Protein AF-A0A6B3CTT7-F1 (afdb_monomer_lite)

Secondary structure (DSSP, 8-state):
-----------PPPPTT-EEEE----SSGGGHHHHHHHHHHHHHHS-TT-EEEEGGG-HHHHHHHH-HHHHHHHIIIIIGGG-

Foldseek 3Di:
DDDPPPPPPPPDDFDFQAAWFAFDDDDDPVCVVVRVVRSVLSRVVTDRRYDYGYCVVVVLSSCCVVPVVVSVVCCCPPVVVVD

Radius of gyration: 16.82 Å; chains: 1; bounding box: 48×43×34 Å

pLDDT: mean 82.92, std 11.67, range [49.59, 96.5]

Sequence (83 aa):
PTDPGPTGAQPHAPVPGLRIGVGIPVDGLACVGDARRLADTALEICPASGGAVRLADQLPAALVVSSPELGSTLAERVLGPLL

Structure (mmCIF, N/CA/C/O backbone):
data_AF-A0A6B3CTT7-F1
#
_entry.id   AF-A0A6B3CTT7-F1
#
loop_
_atom_site.group_PDB
_atom_site.id
_atom_site.type_symbol
_atom_site.label_atom_id
_atom_site.label_alt_id
_atom_site.label_comp_id
_atom_site.label_asym_id
_atom_site.label_entity_id
_atom_site.label_seq_id
_atom_site.pdbx_PDB_ins_code
_atom_site.Cartn_x
_atom_site.Cartn_y
_atom_site.Cartn_z
_atom_site.occupancy
_atom_site.B_iso_or_equiv
_atom_site.auth_seq_id
_atom_site.auth_comp_id
_atom_site.auth_asym_id
_atom_site.auth_atom_id
_atom_site.pdbx_PDB_model_num
ATOM 1 N N . PRO A 1 1 ? 23.297 -32.226 -14.060 1.00 56.56 1 PRO A N 1
ATOM 2 C CA . PRO A 1 1 ? 23.242 -30.840 -13.536 1.00 56.56 1 PRO A CA 1
ATOM 3 C C . PRO A 1 1 ? 21.860 -30.589 -12.925 1.00 56.56 1 PRO A C 1
ATOM 5 O O . PRO A 1 1 ? 20.877 -30.502 -13.649 1.00 56.56 1 PRO A O 1
ATOM 8 N N . THR A 1 2 ? 21.784 -30.643 -11.598 1.00 62.72 2 THR A N 1
ATOM 9 C CA . THR A 1 2 ? 20.539 -30.587 -10.822 1.00 62.72 2 THR A CA 1
ATOM 10 C C . THR A 1 2 ? 19.984 -29.163 -10.814 1.00 62.72 2 THR A C 1
ATOM 12 O O . THR A 1 2 ? 20.703 -28.232 -10.463 1.00 62.72 2 THR A O 1
ATOM 15 N N . ASP A 1 3 ? 18.728 -29.014 -11.223 1.00 62.38 3 ASP A N 1
ATOM 16 C CA . ASP A 1 3 ? 17.944 -27.779 -11.147 1.00 62.38 3 ASP A CA 1
ATOM 17 C C . ASP A 1 3 ? 17.750 -27.373 -9.670 1.00 62.38 3 ASP A C 1
ATOM 19 O O . ASP A 1 3 ? 17.285 -28.208 -8.882 1.00 62.38 3 ASP A O 1
ATOM 23 N N . PRO A 1 4 ? 18.139 -26.159 -9.229 1.00 65.06 4 PRO A N 1
ATOM 24 C CA . PRO A 1 4 ? 17.790 -25.696 -7.897 1.00 65.06 4 PRO A CA 1
ATOM 25 C C . PRO A 1 4 ? 16.283 -25.413 -7.876 1.00 65.06 4 PRO A C 1
ATOM 27 O O . PRO A 1 4 ? 15.821 -24.391 -8.376 1.00 65.06 4 PRO A O 1
ATOM 30 N N . GLY A 1 5 ? 15.517 -26.341 -7.295 1.00 55.88 5 GLY A N 1
ATOM 31 C CA . GLY A 1 5 ? 14.085 -26.167 -7.051 1.00 55.88 5 GLY A CA 1
ATOM 32 C C . GLY A 1 5 ? 13.776 -24.841 -6.340 1.00 55.88 5 GLY A C 1
ATOM 33 O O . GLY A 1 5 ? 14.663 -24.258 -5.710 1.00 55.88 5 GLY A O 1
ATOM 34 N N . PRO A 1 6 ? 12.528 -24.343 -6.430 1.00 59.94 6 PRO A N 1
ATOM 35 C CA . PRO A 1 6 ? 12.168 -23.022 -5.936 1.00 59.94 6 PRO A CA 1
ATOM 36 C C . PRO A 1 6 ? 12.554 -22.914 -4.463 1.00 59.94 6 PRO A C 1
ATOM 38 O O . PRO A 1 6 ? 12.036 -23.657 -3.628 1.00 59.94 6 PRO A O 1
ATOM 41 N N . THR A 1 7 ? 13.483 -22.006 -4.154 1.00 61.06 7 THR A N 1
ATOM 42 C CA . THR A 1 7 ? 13.868 -21.658 -2.785 1.00 61.06 7 THR A CA 1
ATOM 43 C C . THR A 1 7 ? 12.629 -21.118 -2.085 1.00 61.06 7 THR A C 1
ATOM 45 O O . THR A 1 7 ? 12.342 -19.923 -2.123 1.00 61.06 7 THR A O 1
ATOM 48 N N . GLY A 1 8 ? 11.847 -22.016 -1.487 1.00 49.59 8 GLY A N 1
ATOM 49 C CA . GLY A 1 8 ? 10.752 -21.659 -0.609 1.00 49.59 8 GLY A CA 1
ATOM 50 C C . GLY A 1 8 ? 11.355 -20.844 0.520 1.00 49.59 8 GLY A C 1
ATOM 51 O O . GLY A 1 8 ? 12.149 -21.378 1.299 1.00 49.59 8 GLY A O 1
ATOM 52 N N . ALA A 1 9 ? 11.037 -19.547 0.553 1.00 59.69 9 ALA A N 1
ATOM 53 C CA . ALA A 1 9 ? 11.428 -18.655 1.630 1.00 59.69 9 ALA A CA 1
ATOM 54 C C .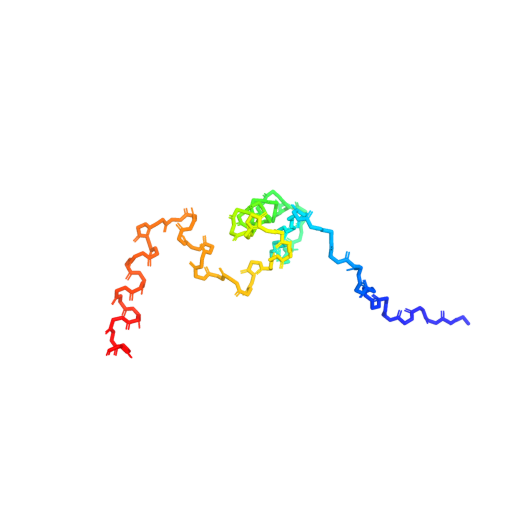 ALA A 1 9 ? 11.063 -19.342 2.948 1.00 59.69 9 ALA A C 1
ATOM 56 O O . ALA A 1 9 ? 9.889 -19.581 3.232 1.00 59.69 9 ALA A O 1
ATOM 57 N N . GLN A 1 10 ? 12.082 -19.761 3.696 1.00 56.34 10 GLN A N 1
ATOM 58 C CA . GLN A 1 10 ? 11.869 -20.429 4.968 1.00 56.34 10 GLN A CA 1
ATOM 59 C C . GLN A 1 10 ? 11.183 -19.416 5.890 1.00 56.34 10 GLN A C 1
ATOM 61 O O . GLN A 1 10 ? 11.640 -18.272 5.951 1.00 56.34 10 GLN A O 1
ATOM 66 N N . PRO A 1 11 ? 10.092 -19.780 6.585 1.00 56.72 11 PRO A N 1
ATOM 67 C CA . PRO A 1 11 ? 9.481 -18.892 7.559 1.00 56.72 11 PRO A CA 1
ATOM 68 C C . PRO A 1 11 ? 10.503 -18.586 8.657 1.00 56.72 11 PRO A C 1
ATOM 70 O O . PRO A 1 11 ? 10.764 -19.402 9.540 1.00 56.72 11 PRO A O 1
ATOM 73 N N . HIS A 1 12 ? 11.137 -17.420 8.573 1.00 62.50 12 HIS A N 1
ATOM 74 C CA . HIS A 1 12 ? 11.980 -16.916 9.644 1.00 62.50 12 HIS A CA 1
ATOM 75 C C . HIS A 1 12 ? 11.080 -16.607 10.841 1.00 62.50 12 HIS A C 1
ATOM 77 O O . HIS A 1 12 ? 9.990 -16.057 10.672 1.00 62.50 12 HIS A O 1
ATOM 83 N N . ALA A 1 13 ? 11.523 -16.974 12.046 1.00 68.62 13 ALA A N 1
ATOM 84 C CA . ALA A 1 13 ? 10.787 -16.646 13.258 1.00 68.62 13 ALA A CA 1
ATOM 85 C C . ALA A 1 13 ? 10.539 -15.124 13.299 1.00 68.62 13 ALA A C 1
ATOM 87 O O . ALA A 1 13 ? 11.492 -14.359 13.107 1.00 68.62 13 ALA A O 1
ATOM 88 N N . PRO A 1 14 ? 9.288 -14.671 13.498 1.00 71.00 14 PRO A N 1
ATOM 89 C CA . PRO A 1 14 ? 8.978 -13.251 13.502 1.00 71.00 14 PRO A CA 1
ATOM 90 C C . PRO A 1 14 ? 9.747 -12.569 14.632 1.00 71.00 14 PRO A C 1
ATOM 92 O O . PRO A 1 14 ? 9.646 -12.955 15.796 1.00 71.00 14 PRO A O 1
ATOM 95 N N . VAL A 1 15 ? 10.533 -11.555 14.277 1.00 81.94 15 VAL A N 1
ATOM 96 C CA . VAL A 1 15 ? 11.233 -10.714 15.247 1.00 81.94 15 VAL A CA 1
ATOM 97 C C . VAL A 1 15 ? 10.227 -9.686 15.776 1.00 81.94 15 VAL A C 1
ATOM 99 O O . VAL A 1 15 ? 9.683 -8.923 14.973 1.00 81.94 15 VAL A O 1
ATOM 102 N N . PRO A 1 16 ? 9.944 -9.641 17.092 1.00 84.12 16 PRO A N 1
ATOM 103 C CA . PRO A 1 16 ? 8.995 -8.681 17.651 1.00 84.12 16 PRO A CA 1
ATOM 104 C C . PRO A 1 16 ? 9.373 -7.239 17.293 1.00 84.12 16 PRO A C 1
ATOM 106 O O . PRO A 1 16 ? 10.530 -6.844 17.430 1.00 84.12 16 PRO A O 1
ATOM 109 N N . GLY A 1 17 ? 8.403 -6.456 16.817 1.00 86.56 17 GLY A N 1
ATOM 110 C CA . GLY A 1 17 ? 8.619 -5.066 16.403 1.00 86.56 17 GLY A CA 1
ATOM 111 C C . GLY A 1 17 ? 9.320 -4.875 15.050 1.00 86.56 17 GLY A C 1
ATOM 112 O O . GLY A 1 17 ? 9.401 -3.740 14.578 1.00 86.56 17 GLY A O 1
ATOM 113 N N . LEU A 1 18 ? 9.787 -5.940 14.382 1.00 90.94 18 LEU A N 1
ATOM 114 C CA . LEU A 1 18 ? 10.302 -5.840 13.013 1.00 90.94 18 LEU A CA 1
ATOM 115 C C . LEU A 1 18 ? 9.141 -5.630 12.040 1.00 90.94 18 LEU A C 1
ATOM 117 O O . LEU A 1 18 ? 8.213 -6.434 11.997 1.00 90.94 18 LEU A O 1
ATOM 121 N N . ARG A 1 19 ? 9.211 -4.565 11.240 1.00 93.31 19 ARG A N 1
ATOM 122 C CA . ARG A 1 19 ? 8.185 -4.197 10.258 1.00 93.31 19 ARG A CA 1
ATOM 123 C C . ARG A 1 19 ? 8.752 -4.262 8.850 1.00 93.31 19 ARG A C 1
ATOM 125 O O . ARG A 1 19 ? 9.831 -3.728 8.594 1.00 93.31 19 ARG A O 1
ATOM 132 N N . ILE A 1 20 ? 8.019 -4.907 7.951 1.00 93.50 20 ILE A N 1
ATOM 133 C CA . ILE A 1 20 ? 8.421 -5.112 6.560 1.00 93.50 20 ILE A CA 1
ATOM 134 C C . ILE A 1 20 ? 7.262 -4.698 5.650 1.00 93.50 20 ILE A C 1
ATOM 136 O O . ILE A 1 20 ? 6.183 -5.284 5.705 1.00 93.50 20 ILE A O 1
ATOM 140 N N . GLY A 1 21 ? 7.495 -3.703 4.795 1.00 92.62 21 GLY A N 1
ATOM 141 C CA . GLY A 1 21 ? 6.590 -3.326 3.712 1.00 92.62 21 GLY A CA 1
ATOM 142 C C . GLY A 1 21 ? 7.042 -3.944 2.392 1.00 92.62 21 GLY A C 1
ATOM 143 O O . GLY A 1 21 ? 8.201 -3.804 2.002 1.00 92.62 21 GLY A O 1
ATOM 144 N N . VAL A 1 22 ? 6.139 -4.637 1.703 1.00 93.62 22 VAL A N 1
ATOM 145 C CA . VAL A 1 22 ? 6.392 -5.261 0.401 1.00 93.62 22 VAL A CA 1
ATOM 146 C C . VAL A 1 22 ? 5.523 -4.570 -0.647 1.00 93.62 22 VAL A C 1
ATOM 148 O O . VAL A 1 22 ? 4.296 -4.668 -0.609 1.00 93.62 22 VAL A O 1
ATOM 151 N N . GLY A 1 23 ? 6.169 -3.858 -1.573 1.00 90.38 23 GLY A N 1
ATOM 152 C CA . GLY A 1 23 ? 5.518 -3.187 -2.701 1.00 90.38 23 GLY A CA 1
ATOM 153 C C . GLY A 1 23 ? 4.998 -4.156 -3.771 1.00 90.38 23 GLY A C 1
ATOM 154 O O . GLY A 1 23 ? 5.006 -5.376 -3.604 1.00 90.38 23 GLY A O 1
ATOM 155 N N . ILE A 1 24 ? 4.534 -3.601 -4.890 1.00 88.94 24 ILE A N 1
ATOM 156 C CA . ILE A 1 24 ? 4.001 -4.360 -6.032 1.00 88.94 24 ILE A CA 1
ATOM 157 C C . ILE A 1 24 ? 5.141 -4.628 -7.034 1.00 88.94 24 ILE A C 1
ATOM 159 O O . ILE A 1 24 ? 6.032 -3.783 -7.159 1.00 88.94 24 ILE A O 1
ATOM 163 N N . PRO A 1 25 ? 5.150 -5.776 -7.741 1.00 91.31 25 PRO A N 1
ATOM 164 C CA . PRO A 1 25 ? 6.066 -5.995 -8.857 1.00 91.31 25 PRO A CA 1
ATOM 165 C C . PRO A 1 25 ? 5.975 -4.870 -9.894 1.00 91.31 25 PRO A C 1
ATOM 167 O O . PRO A 1 25 ? 4.882 -4.399 -10.201 1.00 91.31 25 PRO A O 1
ATOM 170 N N . VAL A 1 26 ? 7.119 -4.459 -10.439 1.00 93.00 26 VAL A N 1
ATOM 171 C CA . VAL A 1 26 ? 7.192 -3.453 -11.505 1.00 93.00 26 VAL A CA 1
ATOM 172 C C . VAL A 1 26 ? 8.023 -3.961 -12.669 1.00 93.00 26 VAL A C 1
ATOM 174 O O . VAL A 1 26 ? 8.986 -4.707 -12.479 1.00 93.00 26 VAL A O 1
ATOM 177 N N . ASP A 1 27 ? 7.673 -3.498 -13.863 1.00 94.19 27 ASP A N 1
ATOM 178 C CA . ASP A 1 27 ? 8.397 -3.812 -15.084 1.00 94.19 27 ASP A CA 1
ATOM 179 C C . ASP A 1 27 ? 9.417 -2.716 -15.402 1.00 94.19 27 ASP A C 1
ATOM 181 O O . ASP A 1 27 ? 9.083 -1.549 -15.603 1.00 94.19 27 ASP A O 1
ATOM 185 N N . GLY A 1 28 ? 10.687 -3.111 -15.483 1.00 93.75 28 GLY A N 1
ATOM 186 C CA . GLY A 1 28 ? 11.781 -2.228 -15.874 1.00 93.75 28 GLY A CA 1
ATOM 187 C C . GLY A 1 28 ? 12.327 -1.334 -14.752 1.00 93.75 28 GLY A C 1
ATOM 188 O O . GLY A 1 28 ? 11.658 -0.967 -13.789 1.00 93.75 28 GLY A O 1
ATOM 189 N N . LEU A 1 29 ? 13.600 -0.954 -14.896 1.00 94.44 29 LEU A N 1
ATOM 190 C CA . LEU A 1 29 ? 14.337 -0.196 -13.876 1.00 94.44 29 LEU A CA 1
ATOM 191 C C . LEU A 1 29 ? 13.814 1.229 -13.655 1.00 94.44 29 LEU A C 1
ATOM 193 O O . LEU A 1 29 ? 13.965 1.767 -12.561 1.00 94.44 29 LEU A O 1
ATOM 197 N N . ALA A 1 30 ? 13.183 1.834 -14.663 1.00 96.50 30 ALA A N 1
ATOM 198 C CA . ALA A 1 30 ? 12.634 3.184 -14.550 1.00 96.50 30 ALA A CA 1
ATOM 199 C C . ALA A 1 30 ? 11.548 3.287 -13.460 1.00 96.50 30 ALA A C 1
ATOM 201 O O . ALA A 1 30 ? 11.435 4.318 -12.803 1.00 96.50 30 ALA A O 1
ATOM 202 N N . CYS A 1 31 ? 10.805 2.204 -13.215 1.00 94.56 31 CYS A N 1
ATOM 203 C CA . CYS A 1 31 ? 9.711 2.156 -12.243 1.00 94.56 31 CYS A CA 1
ATOM 204 C C . CYS A 1 31 ? 10.168 1.839 -10.809 1.00 94.56 31 CYS A C 1
ATOM 206 O O . CYS A 1 31 ? 9.347 1.807 -9.895 1.00 94.56 31 CYS A O 1
ATOM 208 N N . VAL A 1 32 ? 11.464 1.615 -10.567 1.00 94.81 32 VAL A N 1
ATOM 209 C CA . VAL A 1 32 ? 11.972 1.233 -9.234 1.00 94.81 32 VAL A CA 1
ATOM 210 C C . VAL A 1 32 ? 11.723 2.326 -8.191 1.00 94.81 32 VAL A C 1
ATOM 212 O O . VAL A 1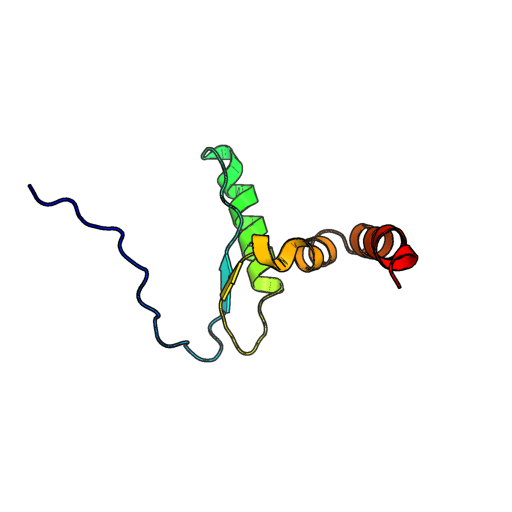 32 ? 11.449 2.016 -7.033 1.00 94.81 32 VAL A O 1
ATOM 215 N N . GLY A 1 33 ? 11.763 3.601 -8.589 1.00 93.94 33 GLY A N 1
ATOM 216 C CA . GLY A 1 33 ? 11.430 4.714 -7.695 1.00 93.94 33 GLY A CA 1
ATOM 217 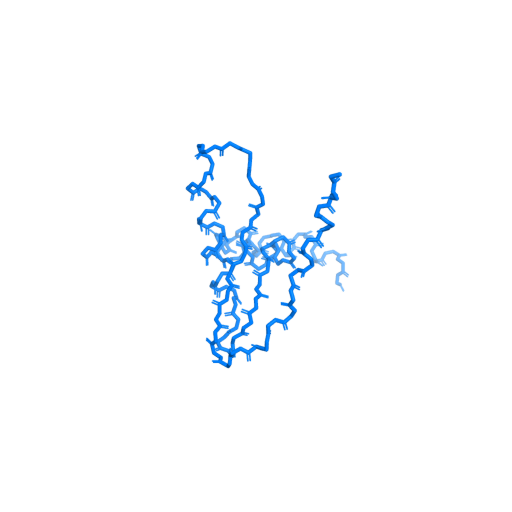C C . GLY A 1 33 ? 9.981 4.656 -7.201 1.00 93.94 33 GLY A C 1
ATOM 218 O O . GLY A 1 33 ? 9.724 4.871 -6.017 1.00 93.94 33 GLY A O 1
ATOM 219 N N . ASP A 1 34 ? 9.048 4.298 -8.084 1.00 91.81 34 ASP A N 1
ATOM 220 C CA . ASP A 1 34 ? 7.641 4.102 -7.726 1.00 91.81 34 ASP A CA 1
ATOM 221 C C . ASP A 1 34 ? 7.457 2.840 -6.884 1.00 91.81 34 ASP A C 1
ATOM 223 O O . ASP A 1 34 ? 6.801 2.886 -5.845 1.00 91.81 34 ASP A O 1
ATOM 227 N N . ALA A 1 35 ? 8.116 1.738 -7.255 1.00 92.19 35 ALA A N 1
ATOM 228 C CA . ALA A 1 35 ? 8.102 0.501 -6.474 1.00 92.19 35 ALA A CA 1
ATOM 229 C C . ALA A 1 35 ? 8.585 0.719 -5.035 1.00 92.19 35 ALA A C 1
ATOM 231 O O . ALA A 1 35 ? 8.016 0.164 -4.092 1.00 92.19 35 ALA A O 1
ATOM 232 N N . ARG A 1 36 ? 9.614 1.559 -4.855 1.00 93.69 36 ARG A N 1
ATOM 233 C CA . ARG A 1 36 ? 10.123 1.925 -3.534 1.00 93.69 36 ARG A CA 1
ATOM 234 C C . ARG A 1 36 ? 9.079 2.690 -2.727 1.00 93.69 36 ARG A C 1
ATOM 236 O O . ARG A 1 36 ? 8.814 2.294 -1.598 1.00 93.69 36 ARG A O 1
ATOM 243 N N . ARG A 1 37 ? 8.455 3.718 -3.314 1.00 93.31 37 ARG A N 1
ATOM 244 C CA . ARG A 1 37 ? 7.372 4.468 -2.653 1.00 93.31 37 ARG A CA 1
ATOM 245 C C . ARG A 1 37 ? 6.220 3.552 -2.238 1.00 93.31 37 ARG A C 1
ATOM 247 O O . ARG A 1 37 ? 5.760 3.641 -1.109 1.00 93.31 37 ARG A O 1
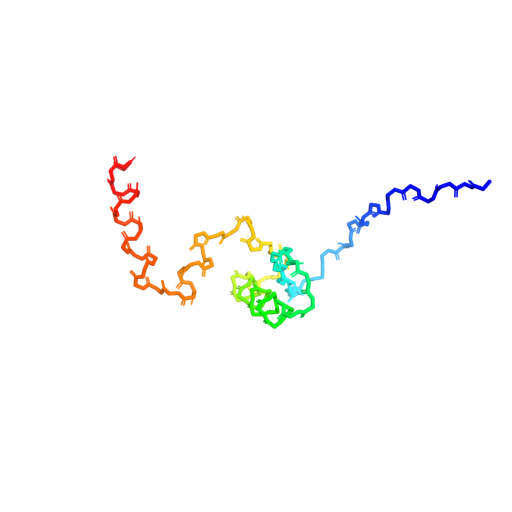ATOM 254 N N . LEU A 1 38 ? 5.820 2.616 -3.101 1.00 91.88 38 LEU A N 1
ATOM 255 C CA . LEU A 1 38 ? 4.786 1.621 -2.789 1.00 91.88 38 LEU A CA 1
ATOM 256 C C . LEU A 1 38 ? 5.186 0.705 -1.616 1.00 91.88 38 LEU A C 1
ATOM 258 O O . LEU A 1 38 ? 4.350 0.367 -0.778 1.00 91.88 38 LEU A O 1
ATOM 262 N N . ALA A 1 39 ? 6.456 0.304 -1.527 1.00 94.12 39 ALA A N 1
ATOM 263 C CA . ALA A 1 39 ? 6.951 -0.468 -0.388 1.00 94.12 39 ALA A CA 1
ATOM 264 C C . ALA A 1 39 ? 6.959 0.351 0.915 1.00 94.12 39 ALA A C 1
ATOM 266 O O . ALA A 1 39 ? 6.628 -0.189 1.971 1.00 94.12 39 ALA A O 1
ATOM 267 N N . ASP A 1 40 ? 7.280 1.645 0.843 1.00 94.62 40 ASP A N 1
ATOM 268 C CA . ASP A 1 40 ? 7.220 2.549 1.995 1.00 94.62 40 ASP A CA 1
ATOM 269 C C . ASP A 1 40 ? 5.760 2.742 2.464 1.00 94.62 40 ASP A C 1
ATOM 271 O O . ASP A 1 40 ? 5.486 2.612 3.656 1.00 94.62 40 ASP A O 1
ATOM 275 N N . THR A 1 41 ? 4.790 2.877 1.548 1.00 93.44 41 THR A N 1
ATOM 276 C CA . THR A 1 41 ? 3.352 2.864 1.891 1.00 93.44 41 THR A CA 1
ATOM 277 C C . THR A 1 41 ? 2.938 1.561 2.581 1.00 93.44 41 THR A C 1
ATOM 279 O O . THR A 1 41 ? 2.226 1.580 3.584 1.00 93.44 41 THR A O 1
ATOM 282 N N . ALA A 1 42 ? 3.408 0.406 2.095 1.00 92.19 42 ALA A N 1
ATOM 283 C CA . ALA A 1 42 ? 3.137 -0.875 2.752 1.00 92.19 42 ALA A CA 1
ATOM 284 C C . ALA A 1 42 ? 3.712 -0.926 4.180 1.00 92.19 42 ALA A C 1
ATOM 286 O O . ALA A 1 42 ? 3.109 -1.524 5.072 1.00 92.19 42 ALA A O 1
ATOM 287 N N . LEU A 1 43 ? 4.867 -0.292 4.406 1.00 92.38 43 LEU A N 1
ATOM 288 C CA . LEU A 1 43 ? 5.502 -0.208 5.719 1.00 92.38 43 LEU A CA 1
ATOM 289 C C . LEU A 1 43 ? 4.734 0.713 6.679 1.00 92.38 43 LEU A C 1
ATOM 291 O O . LEU A 1 43 ? 4.663 0.412 7.870 1.00 92.38 43 LEU A O 1
ATOM 295 N N . GLU A 1 44 ? 4.150 1.800 6.178 1.00 92.19 44 GLU A N 1
ATOM 296 C CA . GLU A 1 44 ? 3.298 2.705 6.963 1.00 92.19 44 GLU A CA 1
ATOM 297 C C . GLU A 1 44 ? 2.000 2.031 7.420 1.00 92.19 44 GLU A C 1
ATOM 299 O O . GLU A 1 44 ? 1.562 2.243 8.550 1.00 92.19 44 GLU A O 1
ATOM 304 N N . ILE A 1 45 ? 1.429 1.156 6.587 1.00 91.81 45 ILE A N 1
ATOM 305 C CA . ILE A 1 45 ? 0.260 0.333 6.943 1.00 91.81 45 ILE A CA 1
ATOM 306 C C . ILE A 1 45 ? 0.631 -0.749 7.972 1.00 91.81 45 ILE A C 1
ATOM 308 O O . ILE A 1 45 ? -0.222 -1.207 8.734 1.00 91.81 45 ILE A O 1
ATOM 312 N N . CYS A 1 46 ? 1.897 -1.183 8.009 1.00 90.19 46 CYS A N 1
ATOM 313 C CA . CYS A 1 46 ? 2.340 -2.260 8.888 1.00 90.19 46 CYS A CA 1
ATOM 314 C C . CYS A 1 46 ? 2.162 -1.893 10.375 1.00 90.19 46 CYS A C 1
ATOM 316 O O . CYS A 1 46 ? 2.727 -0.892 10.832 1.00 90.19 46 CYS A O 1
ATOM 318 N N . PRO A 1 47 ? 1.469 -2.736 11.170 1.00 87.38 47 PRO A N 1
ATOM 319 C CA . PRO A 1 47 ? 1.260 -2.492 12.593 1.00 87.38 47 PRO A CA 1
ATOM 320 C C . PRO A 1 47 ? 2.563 -2.292 13.369 1.00 87.38 47 PRO A C 1
ATOM 322 O O . PRO A 1 47 ? 3.584 -2.926 13.089 1.00 87.38 47 PRO A O 1
ATOM 325 N N . ALA A 1 48 ? 2.503 -1.475 14.424 1.00 86.38 48 ALA A N 1
ATOM 326 C CA . ALA A 1 48 ? 3.636 -1.224 15.317 1.00 86.38 48 ALA A CA 1
ATOM 327 C C . ALA A 1 48 ? 4.147 -2.492 16.029 1.00 86.38 48 ALA A C 1
ATOM 329 O O . ALA A 1 48 ? 5.321 -2.563 16.383 1.00 86.38 48 ALA A O 1
ATOM 330 N N . SER A 1 49 ? 3.294 -3.509 16.200 1.00 86.31 49 SER A N 1
ATOM 331 C CA . SER A 1 49 ? 3.669 -4.810 16.772 1.00 86.31 49 SER A CA 1
ATOM 332 C C . SER A 1 49 ? 4.635 -5.616 15.893 1.00 86.31 49 SER A C 1
ATOM 334 O O . SER A 1 49 ? 5.241 -6.572 16.379 1.00 86.31 49 SER A O 1
ATOM 336 N N . GLY A 1 50 ? 4.814 -5.228 14.628 1.00 87.56 50 GLY A N 1
ATOM 337 C CA . GLY A 1 50 ? 5.651 -5.936 13.664 1.00 87.56 50 GLY A CA 1
ATOM 338 C C . GLY A 1 50 ? 4.852 -6.791 12.682 1.00 87.56 50 GLY A C 1
ATOM 339 O O . GLY A 1 50 ? 3.630 -6.911 12.782 1.00 87.56 50 GLY A O 1
ATOM 340 N N . GLY A 1 51 ? 5.567 -7.383 11.727 1.00 89.12 51 GLY A N 1
ATOM 341 C CA . GLY A 1 51 ? 5.028 -8.241 10.676 1.00 89.12 51 GLY A CA 1
ATOM 342 C C . GLY A 1 51 ? 5.504 -7.850 9.278 1.00 89.12 51 GLY A C 1
ATOM 343 O O . GLY A 1 51 ? 6.335 -6.957 9.103 1.00 89.12 51 GLY A O 1
ATOM 344 N N . ALA A 1 52 ? 4.960 -8.541 8.278 1.00 89.25 52 ALA A N 1
ATOM 345 C CA . ALA A 1 52 ? 5.157 -8.229 6.871 1.00 89.25 52 ALA A CA 1
ATOM 346 C C . ALA A 1 52 ? 3.808 -7.918 6.216 1.00 89.25 52 ALA A C 1
ATOM 348 O O . ALA A 1 52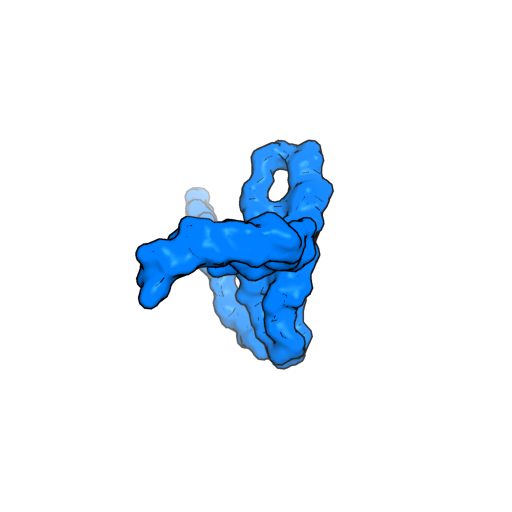 ? 2.876 -8.716 6.312 1.00 89.25 52 ALA A O 1
ATOM 349 N N . VAL A 1 53 ? 3.718 -6.775 5.538 1.00 90.25 53 VAL A N 1
ATOM 350 C CA . VAL A 1 53 ? 2.530 -6.351 4.792 1.00 90.25 53 VAL A CA 1
ATOM 351 C C . VAL A 1 53 ? 2.867 -6.283 3.311 1.00 90.25 53 VAL A C 1
ATOM 353 O O . VAL A 1 53 ? 3.831 -5.631 2.915 1.00 90.25 53 VAL A O 1
ATOM 356 N N . ARG A 1 54 ? 2.056 -6.943 2.482 1.00 90.94 54 ARG A N 1
ATOM 357 C CA . ARG A 1 54 ? 2.115 -6.842 1.021 1.00 90.94 54 ARG A CA 1
ATOM 358 C C . ARG A 1 54 ? 1.069 -5.847 0.553 1.00 90.94 54 ARG A C 1
ATOM 360 O O . ARG A 1 54 ? -0.110 -6.010 0.855 1.00 90.94 54 ARG A O 1
ATOM 367 N N . LEU A 1 55 ? 1.484 -4.850 -0.222 1.00 86.62 55 LEU A N 1
ATOM 368 C CA . LEU A 1 55 ? 0.584 -3.789 -0.670 1.00 86.62 55 LEU A CA 1
ATOM 369 C C . LEU A 1 55 ? -0.573 -4.325 -1.526 1.00 86.62 55 LEU A C 1
ATOM 371 O O . LEU A 1 55 ? -1.698 -3.856 -1.397 1.00 86.62 55 LEU A O 1
ATOM 375 N N . ALA A 1 56 ? -0.310 -5.344 -2.351 1.00 87.06 56 ALA A N 1
ATOM 376 C CA . ALA A 1 56 ? -1.317 -5.994 -3.193 1.00 87.06 56 ALA A CA 1
ATOM 377 C C . ALA A 1 56 ? -2.481 -6.607 -2.392 1.00 87.06 56 ALA A C 1
ATOM 379 O O . ALA A 1 56 ? -3.599 -6.667 -2.891 1.00 87.06 56 ALA A O 1
ATOM 380 N N . ASP A 1 57 ? -2.233 -7.001 -1.141 1.00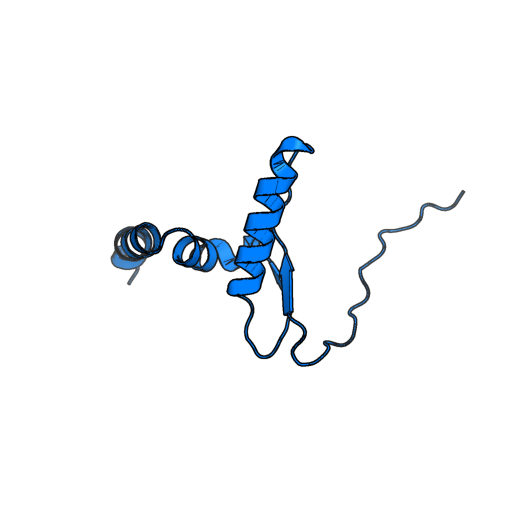 87.44 57 ASP A N 1
ATOM 381 C CA . ASP A 1 57 ? -3.249 -7.577 -0.257 1.00 87.44 57 ASP A CA 1
ATOM 382 C C . ASP A 1 57 ? -3.953 -6.488 0.586 1.00 87.44 57 ASP A C 1
ATOM 384 O O . ASP A 1 57 ? -4.878 -6.787 1.336 1.00 87.44 57 ASP A O 1
ATOM 388 N N . GLN A 1 58 ? -3.510 -5.225 0.489 1.00 85.06 58 GLN A N 1
ATOM 389 C CA . GLN A 1 58 ? -3.952 -4.082 1.304 1.00 85.06 58 GLN A CA 1
ATOM 390 C C . GLN A 1 58 ? -4.274 -2.838 0.454 1.00 85.06 58 GLN A C 1
ATOM 392 O O . GLN A 1 58 ? -4.133 -1.704 0.914 1.00 85.06 58 GLN A O 1
ATOM 397 N N . LEU A 1 59 ? -4.726 -3.029 -0.790 1.00 81.75 59 LEU A N 1
ATOM 398 C CA . LEU A 1 59 ? -4.991 -1.930 -1.730 1.00 81.75 59 LEU A CA 1
ATOM 399 C C . LEU A 1 59 ? -5.937 -0.840 -1.183 1.00 81.75 59 LEU A C 1
ATOM 401 O O . LEU A 1 59 ? -5.631 0.336 -1.382 1.00 81.75 59 LEU A O 1
ATOM 405 N N . PRO A 1 60 ? -7.029 -1.155 -0.452 1.00 80.62 60 PRO A N 1
ATOM 406 C CA . PRO A 1 60 ? -7.871 -0.113 0.136 1.00 80.62 60 PRO A CA 1
ATOM 407 C C . PRO A 1 60 ? -7.124 0.756 1.157 1.00 80.62 60 PRO A C 1
ATOM 409 O O . PRO A 1 60 ? -7.241 1.978 1.128 1.00 80.62 60 PRO A O 1
ATOM 412 N N . ALA A 1 61 ? -6.308 0.144 2.022 1.00 77.75 61 ALA A N 1
ATOM 413 C CA . ALA A 1 61 ? -5.506 0.875 3.002 1.00 77.75 61 ALA A CA 1
ATOM 414 C C . ALA A 1 61 ? -4.423 1.730 2.319 1.00 77.75 61 ALA A C 1
ATOM 416 O O . ALA A 1 61 ? -4.208 2.878 2.703 1.00 77.75 61 ALA A O 1
ATOM 417 N N . ALA A 1 62 ? -3.804 1.211 1.255 1.00 80.25 62 ALA A N 1
ATOM 418 C CA . ALA A 1 62 ? -2.832 1.939 0.439 1.00 80.25 62 ALA A CA 1
ATOM 419 C C . ALA A 1 62 ? -3.411 3.208 -0.197 1.00 80.25 62 ALA A C 1
ATOM 421 O O . ALA A 1 62 ? -2.746 4.248 -0.217 1.00 80.25 62 ALA A O 1
ATOM 422 N N . LEU A 1 63 ? -4.651 3.136 -0.693 1.00 81.75 63 LEU A N 1
ATOM 423 C CA . LEU A 1 63 ? -5.345 4.289 -1.266 1.00 81.75 63 LEU A CA 1
ATOM 424 C C . LEU A 1 63 ? -5.619 5.362 -0.216 1.00 81.75 63 LEU A C 1
ATOM 426 O O . LEU A 1 63 ? -5.360 6.526 -0.491 1.00 81.75 63 LEU A O 1
ATOM 430 N N . VAL A 1 64 ? -6.076 4.986 0.982 1.00 83.50 64 VAL A N 1
ATOM 431 C CA . VAL A 1 64 ? -6.327 5.951 2.067 1.00 83.50 64 VAL A CA 1
ATOM 432 C C . VAL A 1 64 ? -5.046 6.681 2.470 1.00 83.50 64 VAL A C 1
ATOM 434 O O . VAL A 1 64 ? -5.076 7.892 2.651 1.00 83.50 64 VAL A O 1
ATOM 437 N N . VAL A 1 65 ? -3.919 5.970 2.572 1.00 81.56 65 VAL A N 1
ATOM 438 C CA . VAL A 1 65 ? -2.622 6.584 2.907 1.00 81.56 65 VAL A CA 1
ATOM 439 C C . VAL A 1 65 ? -2.137 7.522 1.795 1.00 81.56 65 VAL A C 1
ATOM 441 O O . VAL A 1 65 ? -1.641 8.608 2.077 1.00 81.56 65 VAL A O 1
ATOM 444 N N . SER A 1 66 ? -2.302 7.128 0.530 1.00 79.50 66 SER A N 1
ATOM 445 C CA . SER A 1 66 ? -1.788 7.892 -0.618 1.00 79.50 66 SER A CA 1
ATOM 446 C C . SER A 1 66 ? -2.693 9.063 -1.024 1.00 79.50 66 SER A C 1
ATOM 448 O O . SER A 1 66 ? -2.212 10.068 -1.542 1.00 79.50 66 SER A O 1
ATOM 450 N N . SER A 1 67 ? -4.008 8.924 -0.836 1.00 85.06 67 SER A N 1
ATOM 451 C CA . SER A 1 67 ? -5.024 9.935 -1.135 1.00 85.06 67 SER A CA 1
ATOM 452 C C . SER A 1 67 ? -6.277 9.713 -0.269 1.00 85.06 67 SER A C 1
ATOM 454 O O . SER A 1 67 ? -7.208 9.000 -0.669 1.00 85.06 67 SER A O 1
ATOM 456 N N . PRO A 1 68 ? -6.323 10.336 0.920 1.00 82.88 68 PRO A N 1
ATOM 457 C CA . PRO A 1 68 ? -7.418 10.159 1.871 1.00 82.88 68 PRO A CA 1
ATOM 458 C C . PRO A 1 68 ? -8.794 10.525 1.299 1.00 82.88 68 PRO A C 1
ATOM 460 O O . PRO A 1 68 ? -9.764 9.798 1.522 1.00 82.88 68 PRO A O 1
ATOM 463 N N . GLU A 1 69 ? -8.889 11.611 0.523 1.00 86.19 69 GLU A N 1
ATOM 464 C CA . GLU A 1 69 ? -10.157 12.098 -0.040 1.00 86.19 69 GLU A CA 1
ATOM 465 C C . GLU A 1 69 ? -10.711 11.174 -1.136 1.00 86.19 69 GLU A C 1
ATOM 467 O O . GLU A 1 69 ? -11.927 10.989 -1.263 1.00 86.19 69 GLU A O 1
ATOM 472 N N . LEU A 1 70 ? -9.829 10.559 -1.933 1.00 82.25 70 LEU A N 1
ATOM 473 C CA . LEU A 1 70 ? -10.242 9.538 -2.898 1.00 82.25 70 LEU A CA 1
ATOM 474 C C . LEU A 1 70 ? -10.682 8.257 -2.183 1.00 82.25 70 LEU A C 1
ATOM 476 O O . LEU A 1 70 ? -11.657 7.632 -2.603 1.00 82.25 70 LEU A O 1
ATOM 480 N N . GLY A 1 71 ? -10.011 7.896 -1.085 1.00 83.56 71 GLY A N 1
ATOM 481 C CA . GLY A 1 71 ? -10.381 6.758 -0.246 1.00 83.56 71 GLY A CA 1
ATOM 482 C C . GLY A 1 71 ? -11.794 6.875 0.335 1.00 83.56 71 GLY A C 1
ATOM 483 O O . GLY A 1 71 ? -12.582 5.935 0.208 1.00 83.56 71 GLY A O 1
ATOM 484 N N . SER A 1 72 ? -12.147 8.031 0.912 1.00 84.19 72 SER A N 1
ATOM 485 C CA . SER A 1 72 ? -13.492 8.260 1.466 1.00 84.19 72 SER A CA 1
ATOM 486 C C . SER A 1 72 ? -14.571 8.230 0.383 1.00 84.19 72 SER A C 1
ATOM 488 O O . SER A 1 72 ? -15.575 7.533 0.528 1.00 84.19 72 SER A O 1
ATOM 490 N N . THR A 1 73 ? -14.323 8.890 -0.750 1.00 86.38 73 THR A N 1
ATOM 491 C CA . THR A 1 73 ? -15.257 8.906 -1.885 1.00 86.38 73 THR A CA 1
ATOM 492 C C . THR A 1 73 ? -15.509 7.499 -2.436 1.00 86.38 73 THR A C 1
ATOM 494 O O . THR A 1 73 ? -16.645 7.149 -2.765 1.00 86.38 73 THR A O 1
ATOM 497 N N . LEU A 1 74 ? -14.461 6.675 -2.555 1.00 85.75 74 LEU A N 1
ATOM 498 C CA . LEU A 1 74 ? -14.589 5.295 -3.025 1.00 85.75 74 LEU A CA 1
ATOM 499 C C . LEU A 1 74 ? -15.398 4.443 -2.035 1.00 85.75 74 LEU A C 1
ATOM 501 O O . LEU A 1 74 ? -16.268 3.687 -2.464 1.00 85.75 74 LEU A O 1
ATOM 505 N N . ALA A 1 75 ? -15.157 4.592 -0.728 1.00 85.19 75 ALA A N 1
ATOM 506 C CA . ALA A 1 75 ? -15.916 3.891 0.305 1.00 85.19 75 ALA A CA 1
ATOM 507 C C . ALA A 1 75 ? -17.409 4.255 0.251 1.00 85.19 75 ALA A C 1
ATOM 509 O O . ALA A 1 75 ? -18.256 3.366 0.187 1.00 85.19 75 ALA A O 1
ATOM 510 N N . GLU A 1 76 ? -17.737 5.544 0.174 1.00 85.69 76 GLU A N 1
ATOM 511 C CA . GLU A 1 76 ? -19.126 6.007 0.071 1.00 85.69 76 GLU A CA 1
ATOM 512 C C . GLU A 1 76 ? -19.824 5.483 -1.189 1.00 85.69 76 GLU A C 1
ATOM 514 O O . GLU A 1 76 ? -20.968 5.037 -1.129 1.00 85.69 76 GLU A O 1
ATOM 519 N N . ARG A 1 77 ? -19.142 5.504 -2.341 1.00 85.06 77 ARG A N 1
ATOM 520 C CA . ARG A 1 77 ? -19.765 5.148 -3.626 1.00 85.06 77 ARG A CA 1
ATOM 521 C C . ARG A 1 77 ? -19.829 3.651 -3.902 1.00 85.06 77 ARG A C 1
ATOM 523 O O . ARG A 1 77 ? -20.754 3.220 -4.582 1.00 85.06 77 ARG A O 1
ATOM 530 N N . VAL A 1 78 ? -18.847 2.876 -3.444 1.00 83.00 78 VAL A N 1
ATOM 531 C CA . VAL A 1 78 ? -18.741 1.438 -3.749 1.00 83.00 78 VAL A CA 1
ATOM 532 C C . VAL A 1 78 ? -19.256 0.585 -2.598 1.00 83.00 78 VAL A C 1
ATOM 534 O O . VAL A 1 78 ? -19.943 -0.402 -2.846 1.00 83.00 78 VAL A O 1
ATOM 537 N N . LEU A 1 79 ? -18.951 0.957 -1.351 1.00 78.75 79 LEU A N 1
ATOM 538 C CA . LEU A 1 79 ? -19.408 0.212 -0.175 1.00 78.75 79 LEU A CA 1
ATOM 539 C C . LEU A 1 79 ? -20.766 0.710 0.321 1.00 78.75 79 LEU A C 1
ATOM 541 O O . LEU A 1 79 ? -21.548 -0.101 0.796 1.00 78.75 79 LEU A O 1
ATOM 545 N N . GLY A 1 80 ? -21.087 1.999 0.160 1.00 76.50 80 GLY A N 1
ATOM 546 C CA . GLY A 1 80 ? -22.391 2.553 0.549 1.00 76.50 80 GLY A CA 1
ATOM 547 C C . GLY A 1 80 ? -23.606 1.820 -0.045 1.00 76.50 80 GLY A C 1
ATOM 548 O O . GLY A 1 80 ? -24.560 1.596 0.686 1.00 76.50 80 GLY A O 1
ATOM 549 N N . PRO A 1 81 ? -23.594 1.389 -1.321 1.00 81.62 81 PRO A N 1
ATOM 550 C CA . PRO A 1 81 ? -24.680 0.582 -1.895 1.00 81.62 81 PRO A CA 1
ATOM 551 C C . PRO A 1 81 ? -24.705 -0.900 -1.479 1.00 81.62 81 PRO A C 1
ATOM 553 O O . PRO A 1 81 ? -25.638 -1.609 -1.854 1.00 81.62 81 PRO A O 1
ATOM 556 N N . LEU A 1 82 ? -23.667 -1.395 -0.798 1.00 71.38 82 LEU A N 1
ATOM 557 C CA . LEU A 1 82 ? -23.526 -2.799 -0.380 1.00 71.38 82 LEU A CA 1
ATOM 558 C C . LEU A 1 82 ? -23.802 -3.013 1.119 1.00 71.38 82 LEU A C 1
ATOM 560 O O . LEU A 1 82 ? -23.824 -4.162 1.564 1.00 71.38 82 LEU A O 1
ATOM 564 N N . LEU A 1 83 ? -23.972 -1.925 1.876 1.00 64.69 83 LEU A N 1
ATOM 565 C CA . LEU A 1 83 ? -24.301 -1.888 3.304 1.00 64.69 83 LEU A CA 1
ATOM 566 C C . LEU A 1 83 ? -25.786 -1.564 3.501 1.00 64.69 83 LEU A C 1
ATOM 568 O O . LEU A 1 83 ? -26.370 -2.137 4.447 1.00 64.69 83 LEU A O 1
#